Protein AF-A0A963I1G5-F1 (afdb_monomer_lite)

Sequence (159 aa):
MNDTLDLRSLFAPENLRQLAAPLLIIMVLSMMVLPLPVFLLDMFFTFNIAMSVMVMLVAMYTRKPLDFSVFPTVLLVTTLLRLSLNVASTRIVLLEGHTGPDAAGKVIQAFGHFLVGGNTTVGIVVFVILTVINFVVITKGAGRIAEVGARFTLDAMPG

Structure (mmCIF, N/CA/C/O backbone):
data_AF-A0A963I1G5-F1
#
_entry.id   AF-A0A963I1G5-F1
#
loop_
_atom_site.group_PDB
_atom_site.id
_atom_site.type_symbol
_atom_site.label_atom_id
_atom_site.label_alt_id
_atom_site.label_comp_id
_atom_site.label_asym_id
_atom_site.label_entity_id
_atom_site.label_seq_id
_atom_site.pdbx_PDB_ins_code
_atom_site.Cartn_x
_atom_site.Cartn_y
_atom_site.Cartn_z
_atom_site.occupancy
_atom_site.B_iso_or_equiv
_atom_site.auth_seq_id
_atom_site.auth_comp_id
_atom_site.auth_asym_id
_atom_site.auth_atom_id
_atom_site.pdbx_PDB_model_num
ATOM 1 N N . MET A 1 1 ? -34.082 4.856 -37.946 1.00 48.88 1 MET A N 1
ATOM 2 C CA . MET A 1 1 ? -34.195 3.402 -37.681 1.00 48.88 1 MET A CA 1
ATOM 3 C C . MET A 1 1 ? -33.061 2.758 -38.463 1.00 48.88 1 MET A C 1
ATOM 5 O O . MET A 1 1 ? -33.152 2.729 -39.673 1.00 48.88 1 MET A O 1
ATOM 9 N N . ASN A 1 2 ? -31.919 2.378 -37.906 1.00 48.03 2 ASN A N 1
ATOM 10 C CA . ASN A 1 2 ? -31.670 1.814 -36.591 1.00 48.03 2 ASN A CA 1
ATOM 11 C C . ASN A 1 2 ? -30.208 2.127 -36.222 1.00 48.03 2 ASN A C 1
ATOM 13 O O . ASN A 1 2 ? -29.298 1.532 -36.791 1.00 48.03 2 ASN A O 1
ATOM 17 N N . ASP A 1 3 ? -29.986 3.048 -35.284 1.00 52.97 3 ASP A N 1
ATOM 18 C CA . ASP A 1 3 ? -28.697 3.196 -34.603 1.00 52.97 3 ASP A CA 1
ATOM 19 C C . ASP A 1 3 ? -28.556 2.036 -33.613 1.00 52.97 3 ASP A C 1
ATOM 21 O O . ASP A 1 3 ? -28.758 2.174 -32.405 1.00 52.97 3 ASP A O 1
ATOM 25 N N . THR A 1 4 ? -28.286 0.837 -34.128 1.00 54.06 4 THR A N 1
ATOM 26 C CA . THR A 1 4 ? -27.863 -0.277 -33.285 1.00 54.06 4 THR A CA 1
ATOM 27 C C . THR A 1 4 ? -26.432 0.007 -32.871 1.00 54.06 4 THR A C 1
ATOM 29 O O . THR A 1 4 ? -25.496 -0.362 -33.575 1.00 54.06 4 THR A O 1
ATOM 32 N N . LEU A 1 5 ? -26.292 0.719 -31.751 1.00 62.19 5 LEU A N 1
ATOM 33 C CA . LEU A 1 5 ? -25.064 0.832 -30.973 1.00 62.19 5 LEU A CA 1
ATOM 34 C C . LEU A 1 5 ? -24.408 -0.546 -30.912 1.00 62.19 5 LEU A C 1
ATOM 36 O O . LEU A 1 5 ? -24.881 -1.458 -30.230 1.00 62.19 5 LEU A O 1
ATOM 40 N N . ASP A 1 6 ? -23.358 -0.698 -31.709 1.00 59.22 6 ASP A N 1
ATOM 41 C CA . ASP A 1 6 ? -22.706 -1.967 -31.959 1.00 59.22 6 ASP A CA 1
ATOM 42 C C . ASP A 1 6 ? -21.836 -2.305 -30.744 1.00 59.22 6 ASP A C 1
ATOM 44 O O . ASP A 1 6 ? -20.631 -2.049 -30.704 1.00 59.22 6 ASP A O 1
ATOM 48 N N . LEU A 1 7 ? -22.481 -2.843 -29.702 1.00 60.31 7 LEU A N 1
ATOM 49 C CA . LEU A 1 7 ? -21.878 -3.303 -28.446 1.00 60.31 7 LEU A CA 1
ATOM 50 C C . LEU A 1 7 ? -20.692 -4.251 -28.681 1.00 60.31 7 LEU A C 1
ATOM 52 O O . LEU A 1 7 ? -19.838 -4.384 -27.811 1.00 60.31 7 LEU A O 1
ATOM 56 N N . ARG A 1 8 ? -20.597 -4.881 -29.859 1.00 60.97 8 ARG A N 1
ATOM 57 C CA . ARG A 1 8 ? -19.472 -5.742 -30.244 1.00 60.97 8 ARG A CA 1
ATOM 58 C C . ARG A 1 8 ? -18.204 -4.964 -30.602 1.00 60.97 8 ARG A C 1
ATOM 60 O O . ARG A 1 8 ? -17.114 -5.467 -30.346 1.00 60.97 8 ARG A O 1
ATOM 67 N N . SER A 1 9 ? -18.320 -3.739 -31.116 1.00 57.59 9 SER A N 1
ATOM 68 C CA . SER A 1 9 ? -17.171 -2.874 -31.450 1.00 57.59 9 SER A CA 1
ATOM 69 C C . SER A 1 9 ? -16.459 -2.295 -30.213 1.00 57.59 9 SER A C 1
ATOM 71 O O . SER A 1 9 ? -15.267 -1.985 -30.261 1.00 57.59 9 SER A O 1
ATOM 73 N N . LEU A 1 10 ? -17.157 -2.225 -29.072 1.00 58.53 10 LEU A N 1
ATOM 74 C CA . LEU A 1 10 ? -16.584 -1.888 -27.761 1.00 58.53 10 LEU A CA 1
ATOM 75 C C . LEU A 1 10 ? -15.709 -3.019 -27.187 1.00 58.53 10 LEU A C 1
ATOM 77 O O . LEU A 1 10 ? -14.779 -2.743 -26.435 1.00 58.53 10 LEU A O 1
ATOM 81 N N . PHE A 1 11 ? -15.963 -4.275 -27.574 1.00 63.16 11 PHE A N 1
ATOM 82 C CA . PHE A 1 11 ? -15.199 -5.457 -27.147 1.00 63.16 11 PHE A CA 1
ATOM 83 C C . PHE A 1 11 ? -14.099 -5.879 -28.142 1.00 63.16 11 PHE A C 1
ATOM 85 O O . PHE A 1 11 ? -13.585 -6.996 -28.065 1.00 63.16 11 PHE A O 1
ATOM 92 N N . ALA A 1 12 ? -13.699 -5.003 -29.069 1.00 65.69 12 ALA A N 1
ATOM 93 C CA . ALA A 1 12 ? -12.515 -5.230 -29.895 1.00 65.69 12 ALA A CA 1
ATOM 94 C C . ALA A 1 12 ? -11.227 -5.081 -29.045 1.00 65.69 12 ALA A C 1
ATOM 96 O O . ALA A 1 12 ? -11.126 -4.133 -28.262 1.00 65.69 12 ALA A O 1
ATOM 97 N N . PRO A 1 13 ? -10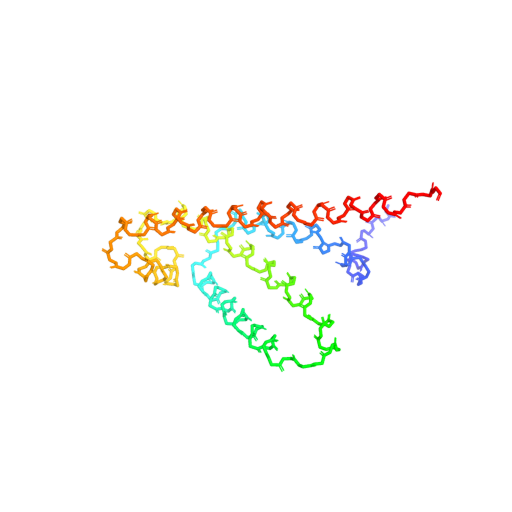.216 -5.959 -29.194 1.00 60.19 13 PRO A N 1
ATOM 98 C CA . PRO A 1 13 ? -9.009 -5.959 -28.354 1.00 60.19 13 PRO A CA 1
ATOM 99 C C . PRO A 1 13 ? -8.187 -4.657 -28.431 1.00 60.19 13 PRO A C 1
ATOM 101 O O . PRO A 1 13 ? -7.552 -4.274 -27.450 1.00 60.19 13 PRO A O 1
ATOM 104 N N . GLU A 1 14 ? -8.251 -3.939 -29.556 1.00 62.94 14 GLU A N 1
ATOM 105 C CA . GLU A 1 14 ? -7.662 -2.600 -29.733 1.00 62.94 14 GLU A CA 1
ATOM 106 C C . GLU A 1 14 ? -8.357 -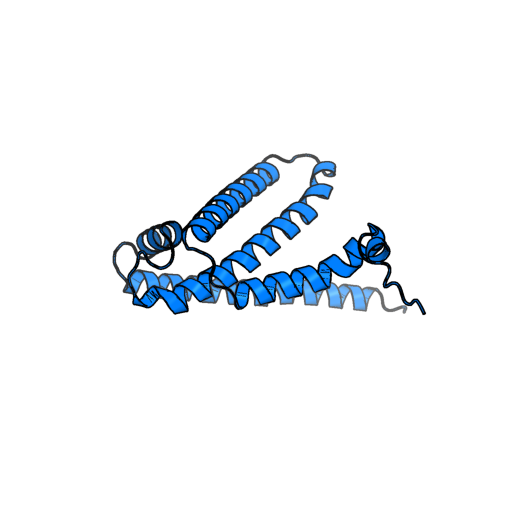1.541 -28.851 1.00 62.94 14 GLU A C 1
ATOM 108 O O . GLU A 1 14 ? -7.693 -0.776 -28.145 1.00 62.94 14 GLU A O 1
ATOM 113 N N . ASN A 1 15 ? -9.696 -1.558 -28.801 1.00 63.25 15 ASN A N 1
ATOM 114 C CA . ASN A 1 15 ? -10.492 -0.652 -27.970 1.00 63.25 15 ASN A CA 1
ATOM 115 C C . ASN A 1 15 ? -10.417 -1.015 -26.485 1.00 63.25 15 ASN A C 1
ATOM 117 O O . ASN A 1 15 ? -10.415 -0.107 -25.661 1.00 63.25 15 ASN A O 1
ATOM 121 N N . LEU A 1 16 ? -10.263 -2.294 -26.114 1.00 62.31 16 LEU A N 1
ATOM 122 C CA . LEU A 1 16 ? -10.040 -2.694 -24.716 1.00 62.31 16 LEU A CA 1
ATOM 123 C C . LEU A 1 16 ? -8.801 -2.026 -24.110 1.00 62.31 16 LEU A C 1
ATOM 125 O O . LEU A 1 16 ? -8.814 -1.682 -22.931 1.00 62.31 16 LEU A O 1
ATOM 129 N N . ARG A 1 17 ? -7.739 -1.815 -24.896 1.00 63.03 17 ARG A N 1
ATOM 130 C CA . ARG A 1 17 ? -6.517 -1.157 -24.414 1.00 63.03 17 ARG A CA 1
ATOM 131 C C . ARG A 1 17 ? -6.713 0.347 -24.198 1.00 63.03 17 ARG A C 1
ATOM 133 O O . ARG A 1 17 ? -6.146 0.892 -23.255 1.00 63.03 17 ARG A O 1
ATOM 140 N N . GLN A 1 18 ? -7.537 0.997 -25.020 1.00 69.25 18 GLN A N 1
ATOM 141 C CA . GLN A 1 18 ? -7.924 2.403 -24.840 1.00 69.25 18 GLN A CA 1
ATOM 142 C C . GLN A 1 18 ? -8.970 2.582 -23.729 1.00 69.25 18 GLN A C 1
ATOM 144 O O . GLN A 1 18 ? -8.923 3.570 -23.001 1.00 69.25 18 GLN A O 1
ATOM 149 N N . LEU A 1 19 ? -9.863 1.604 -23.544 1.00 70.88 19 LEU A N 1
ATOM 150 C CA . LEU A 1 19 ? -10.857 1.578 -22.470 1.00 70.88 19 LEU A CA 1
ATOM 151 C C . LEU A 1 19 ? -10.247 1.176 -21.122 1.00 70.88 19 LEU A C 1
ATOM 153 O O . LEU A 1 19 ? -10.797 1.528 -20.085 1.00 70.88 19 LEU A O 1
ATOM 157 N N . ALA A 1 20 ? -9.103 0.487 -21.114 1.00 75.12 20 ALA A N 1
ATOM 158 C CA . ALA A 1 20 ? -8.439 0.040 -19.893 1.00 75.12 20 ALA A CA 1
ATOM 159 C C . ALA A 1 20 ? -8.116 1.201 -18.945 1.00 75.12 20 ALA A C 1
ATOM 161 O O . ALA A 1 20 ? -8.321 1.067 -17.745 1.00 75.12 20 ALA A O 1
ATOM 162 N N . ALA A 1 21 ? -7.661 2.348 -19.460 1.00 73.31 21 ALA A N 1
ATOM 163 C CA . ALA A 1 21 ? -7.358 3.519 -18.637 1.00 73.31 21 ALA A CA 1
ATOM 164 C C . ALA A 1 21 ? -8.612 4.133 -17.967 1.00 73.31 21 ALA A C 1
ATOM 166 O O . ALA A 1 21 ? -8.634 4.212 -16.737 1.00 73.31 21 ALA A O 1
ATOM 167 N N . PRO A 1 22 ? -9.680 4.523 -18.696 1.00 79.44 22 PRO A N 1
ATOM 168 C CA . PRO A 1 22 ? -10.901 5.039 -18.076 1.00 79.44 22 PRO A CA 1
ATOM 169 C C . PRO A 1 22 ? -11.631 3.988 -17.231 1.00 79.44 22 PRO A C 1
ATOM 171 O O . PRO A 1 22 ? -12.195 4.334 -16.197 1.00 79.44 22 PRO A O 1
ATOM 174 N N . LEU A 1 23 ? -11.583 2.706 -17.601 1.00 78.69 23 LEU A N 1
ATOM 175 C CA . LEU A 1 23 ? -12.197 1.627 -16.824 1.00 78.69 23 LEU A CA 1
ATOM 176 C C . LEU A 1 23 ? -11.430 1.354 -15.524 1.00 78.69 23 LEU A C 1
ATOM 178 O O . LEU A 1 23 ? -12.059 1.132 -14.496 1.00 78.69 23 LEU A O 1
ATOM 182 N N . LEU A 1 24 ? -10.098 1.466 -15.530 1.00 70.12 24 LEU A N 1
ATOM 183 C CA . LEU A 1 24 ? -9.274 1.436 -14.319 1.00 70.12 24 LEU A CA 1
ATOM 184 C C . LEU A 1 24 ? -9.578 2.640 -13.419 1.00 70.12 24 LEU A C 1
ATOM 186 O O . LEU A 1 24 ? -9.726 2.466 -12.214 1.00 70.12 24 LEU A O 1
ATOM 190 N N . ILE A 1 25 ? -9.749 3.839 -13.985 1.00 71.00 25 ILE A N 1
ATOM 191 C CA . ILE A 1 25 ? -10.150 5.035 -13.225 1.00 71.00 25 ILE A CA 1
ATOM 192 C C . ILE A 1 25 ? -11.537 4.842 -12.599 1.00 71.00 25 ILE A C 1
ATOM 194 O O . ILE A 1 25 ? -11.698 5.064 -11.402 1.00 71.00 25 ILE A O 1
ATOM 198 N N . ILE A 1 26 ? -12.527 4.376 -13.365 1.00 77.06 26 ILE A N 1
ATOM 199 C CA . ILE A 1 26 ? -13.878 4.086 -12.859 1.00 77.06 26 ILE A CA 1
ATOM 200 C C . ILE A 1 26 ? -13.837 2.973 -11.807 1.00 77.06 26 ILE A C 1
ATOM 202 O O . ILE A 1 26 ? -14.515 3.077 -10.791 1.00 77.06 26 ILE A O 1
ATOM 206 N N . MET A 1 27 ? -13.014 1.942 -11.994 1.00 67.25 27 MET A N 1
ATOM 207 C CA . MET A 1 27 ? -12.820 0.864 -11.025 1.00 67.25 27 MET A CA 1
ATOM 208 C C . MET A 1 27 ? -12.222 1.390 -9.713 1.00 67.25 27 MET A C 1
ATOM 210 O O . MET A 1 27 ? -12.761 1.093 -8.650 1.00 67.25 27 MET A O 1
ATOM 214 N N . VAL A 1 28 ? -11.190 2.239 -9.769 1.00 63.19 28 VAL A N 1
ATOM 215 C CA . VAL A 1 28 ? -10.595 2.893 -8.588 1.00 63.19 28 VAL A CA 1
ATOM 216 C C . VAL A 1 28 ? -11.605 3.810 -7.891 1.00 63.19 28 VAL A C 1
ATOM 218 O O . VAL A 1 28 ? -11.753 3.737 -6.672 1.00 63.19 28 VAL A O 1
ATOM 221 N N . LEU A 1 29 ? -12.353 4.621 -8.646 1.00 67.50 29 LEU A N 1
ATOM 222 C CA . LEU A 1 29 ? -13.408 5.479 -8.096 1.00 67.50 29 LEU A CA 1
ATOM 223 C C . LEU A 1 29 ? -14.548 4.656 -7.482 1.00 67.50 29 LEU A C 1
ATOM 225 O O . LEU A 1 29 ? -15.046 4.991 -6.413 1.00 67.50 29 LEU A O 1
ATOM 229 N N . SER A 1 30 ? -14.933 3.544 -8.106 1.00 66.06 30 SER A N 1
ATOM 230 C CA . SER A 1 30 ? -15.975 2.658 -7.586 1.00 66.06 30 SER A CA 1
ATOM 231 C C . SER A 1 30 ? -15.537 1.948 -6.300 1.00 66.06 30 SER A C 1
ATOM 233 O O . SER A 1 30 ? -16.296 1.947 -5.337 1.00 66.06 30 SER A O 1
ATOM 235 N N . MET A 1 31 ? -14.292 1.461 -6.215 1.00 63.44 31 MET A N 1
ATOM 236 C CA . MET A 1 31 ? -13.685 0.955 -4.972 1.00 63.44 31 MET A CA 1
ATOM 237 C C . MET A 1 31 ? -13.602 2.024 -3.872 1.00 63.44 31 MET A C 1
ATOM 239 O O . MET A 1 31 ? -13.673 1.693 -2.692 1.00 63.44 31 MET A O 1
ATOM 243 N N . MET A 1 32 ? -13.468 3.304 -4.235 1.00 60.88 32 MET A N 1
ATOM 244 C CA . MET A 1 32 ? -13.495 4.421 -3.283 1.00 60.88 32 MET A CA 1
ATOM 245 C C . MET A 1 32 ? -14.915 4.718 -2.764 1.00 60.88 32 MET A C 1
ATOM 247 O O . MET A 1 32 ? -15.076 5.226 -1.654 1.00 60.88 32 MET A O 1
ATOM 251 N N . VAL A 1 33 ? -15.959 4.390 -3.529 1.00 61.06 33 VAL A N 1
ATOM 252 C CA . VAL A 1 33 ? -17.362 4.637 -3.153 1.00 61.06 33 VAL A CA 1
ATOM 253 C C . VAL A 1 33 ? -17.993 3.432 -2.447 1.00 61.06 33 VAL A C 1
ATOM 255 O O . VAL A 1 33 ? -18.817 3.627 -1.553 1.00 61.06 33 VAL A O 1
ATOM 258 N N . LEU A 1 34 ? -17.599 2.203 -2.792 1.00 64.81 34 LEU A N 1
ATOM 259 C CA . LEU A 1 34 ? -18.232 0.965 -2.326 1.00 64.81 34 LEU A CA 1
ATOM 260 C C . LEU A 1 34 ? -17.421 0.304 -1.189 1.00 64.81 34 LEU A C 1
ATOM 262 O O . LEU A 1 34 ? -16.242 0.007 -1.382 1.00 64.81 34 LEU A O 1
ATOM 266 N N . PRO A 1 35 ? -18.015 0.055 -0.002 1.00 66.88 35 PRO A N 1
ATOM 267 C CA . PRO A 1 35 ? -17.343 -0.683 1.066 1.00 66.88 35 PRO A CA 1
ATOM 268 C C . PRO A 1 35 ? -17.095 -2.123 0.631 1.00 66.88 35 PRO A C 1
ATOM 270 O O . PRO A 1 35 ? -18.031 -2.873 0.355 1.00 66.88 35 PRO A O 1
ATOM 273 N N . LEU A 1 36 ? -15.821 -2.505 0.569 1.00 67.25 36 LEU A N 1
ATOM 274 C CA . LEU A 1 36 ? -15.440 -3.899 0.399 1.00 67.25 36 LEU A CA 1
ATOM 275 C C . LEU A 1 36 ? -15.598 -4.640 1.728 1.00 67.25 36 LEU A C 1
ATOM 277 O O . LEU A 1 36 ? -15.246 -4.098 2.775 1.00 67.25 36 LEU A O 1
ATOM 281 N N . PRO A 1 37 ? -16.079 -5.891 1.710 1.00 78.44 37 PRO A N 1
ATOM 282 C CA . PRO A 1 37 ? -16.125 -6.691 2.920 1.00 78.44 37 PRO A CA 1
ATOM 283 C C . PRO A 1 37 ? -14.698 -6.961 3.418 1.00 78.44 37 PRO A C 1
ATOM 285 O O . PRO A 1 37 ? -13.815 -7.342 2.645 1.00 78.44 37 PRO A O 1
ATOM 288 N N . VAL A 1 38 ? -14.499 -6.826 4.729 1.00 79.19 38 VAL A N 1
ATOM 289 C CA . VAL A 1 38 ? -13.209 -7.004 5.427 1.00 79.19 38 VAL A CA 1
ATOM 290 C C . VAL A 1 38 ? -12.499 -8.325 5.106 1.00 79.19 38 VAL A C 1
ATOM 292 O O . VAL A 1 38 ? -11.276 -8.367 5.022 1.00 79.19 38 VAL A O 1
ATOM 295 N N . PHE A 1 39 ? -13.250 -9.396 4.830 1.00 81.88 39 PHE A N 1
ATOM 296 C CA . PHE A 1 39 ? -12.686 -10.692 4.438 1.00 81.88 39 PHE A CA 1
ATOM 297 C C . PHE A 1 39 ? -11.946 -10.649 3.089 1.00 81.88 39 PHE A C 1
ATOM 299 O O . PHE A 1 39 ? -10.868 -11.225 2.950 1.00 81.88 39 PHE A O 1
ATOM 306 N N . LEU A 1 40 ? -12.505 -9.952 2.091 1.00 82.44 40 LEU A N 1
ATOM 307 C CA . LEU A 1 40 ? -11.854 -9.794 0.786 1.00 82.44 40 LEU A CA 1
ATOM 308 C C . LEU A 1 40 ? -10.606 -8.917 0.909 1.00 82.44 40 LEU A C 1
ATOM 310 O O . LEU A 1 40 ? -9.588 -9.222 0.289 1.00 82.44 40 LEU A O 1
ATOM 314 N N . LEU A 1 41 ? -10.672 -7.865 1.730 1.00 83.94 41 LEU A N 1
ATOM 315 C CA . LEU A 1 41 ? -9.541 -6.976 1.994 1.00 83.94 41 LEU A CA 1
ATOM 316 C C . LEU A 1 41 ? -8.341 -7.751 2.561 1.00 83.94 41 LEU A C 1
ATOM 318 O O . LEU A 1 41 ? -7.238 -7.630 2.027 1.00 83.94 41 LEU A O 1
ATOM 322 N N . ASP A 1 42 ? -8.562 -8.582 3.584 1.00 88.12 42 ASP A N 1
ATOM 323 C CA . ASP A 1 42 ? -7.510 -9.411 4.186 1.00 88.12 42 ASP A CA 1
ATOM 324 C C . ASP A 1 42 ? -6.896 -10.371 3.156 1.00 88.12 42 ASP A C 1
ATOM 326 O O . ASP A 1 42 ? -5.671 -10.441 3.031 1.00 88.12 42 ASP A O 1
ATOM 330 N N . MET A 1 43 ? -7.723 -11.054 2.354 1.00 88.94 43 MET A N 1
ATOM 331 C CA . MET A 1 43 ? -7.228 -11.973 1.323 1.00 88.94 43 MET A CA 1
ATOM 332 C C . MET A 1 43 ? -6.359 -11.256 0.281 1.00 88.94 43 MET A C 1
ATOM 334 O O . MET A 1 43 ? -5.278 -11.745 -0.064 1.00 88.94 43 MET A O 1
ATOM 338 N N . PHE A 1 44 ? -6.784 -10.083 -0.195 1.00 88.31 44 PHE A N 1
ATOM 339 C CA . PHE A 1 44 ? -5.999 -9.311 -1.155 1.00 88.31 44 PHE A CA 1
ATOM 340 C C . PHE A 1 44 ? -4.724 -8.716 -0.547 1.00 88.31 44 PHE A C 1
ATOM 342 O O . PHE A 1 44 ? -3.702 -8.682 -1.234 1.00 88.31 44 PHE A O 1
ATOM 349 N N . PHE A 1 45 ? -4.732 -8.299 0.723 1.00 88.69 45 PHE A N 1
ATOM 350 C CA . PHE A 1 45 ? -3.512 -7.864 1.412 1.00 88.69 45 PHE A CA 1
ATOM 351 C C . PHE A 1 45 ? -2.506 -9.000 1.564 1.00 88.69 45 PHE A C 1
ATOM 353 O O . PHE A 1 45 ? -1.336 -8.830 1.216 1.00 88.69 45 PHE A O 1
ATOM 360 N N . THR A 1 46 ? -2.946 -10.166 2.042 1.00 90.00 46 THR A N 1
ATOM 361 C CA . THR A 1 46 ? -2.074 -11.340 2.178 1.00 90.00 46 THR A CA 1
ATOM 362 C C . THR A 1 46 ? -1.499 -11.746 0.824 1.00 90.00 46 THR A C 1
ATOM 364 O O . THR A 1 46 ? -0.291 -11.969 0.709 1.00 90.00 46 THR A O 1
ATOM 367 N N . PHE A 1 47 ? -2.327 -11.761 -0.222 1.00 92.44 47 PHE A N 1
ATOM 368 C CA . PHE A 1 47 ? -1.875 -12.030 -1.583 1.00 92.44 47 PHE A CA 1
ATOM 369 C C . PHE A 1 47 ? -0.866 -10.986 -2.082 1.00 92.44 47 PHE A C 1
ATOM 371 O O . PHE A 1 47 ? 0.157 -11.347 -2.663 1.00 92.44 47 PHE A O 1
ATOM 378 N N . ASN A 1 48 ? -1.102 -9.696 -1.821 1.00 91.12 48 ASN A N 1
ATOM 379 C CA . ASN A 1 48 ? -0.190 -8.625 -2.217 1.00 91.12 48 ASN A CA 1
ATOM 380 C C . ASN A 1 48 ? 1.187 -8.762 -1.554 1.00 91.12 48 ASN A C 1
ATOM 382 O O . ASN A 1 48 ? 2.212 -8.608 -2.225 1.00 91.12 48 ASN A O 1
ATOM 386 N N . ILE A 1 49 ? 1.221 -9.082 -0.258 1.00 91.06 49 ILE A N 1
ATOM 387 C CA . ILE A 1 49 ? 2.467 -9.303 0.487 1.00 91.06 49 ILE A CA 1
ATOM 388 C C . ILE A 1 49 ? 3.197 -10.532 -0.067 1.00 91.06 49 ILE A C 1
ATOM 390 O O . ILE A 1 49 ? 4.388 -10.443 -0.367 1.00 91.06 49 ILE A O 1
ATOM 394 N N . ALA A 1 50 ? 2.489 -11.644 -0.288 1.00 92.44 50 ALA A N 1
ATOM 395 C CA . ALA A 1 50 ? 3.068 -12.859 -0.864 1.00 92.44 50 ALA A CA 1
ATOM 396 C C . ALA A 1 50 ? 3.663 -12.609 -2.260 1.00 92.44 50 ALA A C 1
ATOM 398 O O . ALA A 1 50 ? 4.818 -12.953 -2.516 1.00 92.44 50 ALA A O 1
ATOM 399 N N . MET A 1 51 ? 2.917 -11.933 -3.139 1.00 91.00 51 MET A N 1
ATOM 400 C CA . MET A 1 51 ? 3.385 -11.551 -4.473 1.00 91.00 51 MET A CA 1
ATOM 401 C C . MET A 1 51 ? 4.593 -10.608 -4.398 1.00 91.00 51 MET A C 1
ATOM 403 O O . MET A 1 51 ? 5.549 -10.772 -5.148 1.00 91.00 51 MET A O 1
ATOM 407 N N . SER A 1 52 ? 4.595 -9.656 -3.464 1.00 89.31 52 SER A N 1
ATOM 408 C CA . SER A 1 52 ? 5.714 -8.729 -3.260 1.00 89.31 52 SER A CA 1
ATOM 409 C C . SER A 1 52 ? 7.001 -9.448 -2.848 1.00 89.31 52 SER A C 1
ATOM 411 O O . SER A 1 52 ? 8.068 -9.145 -3.382 1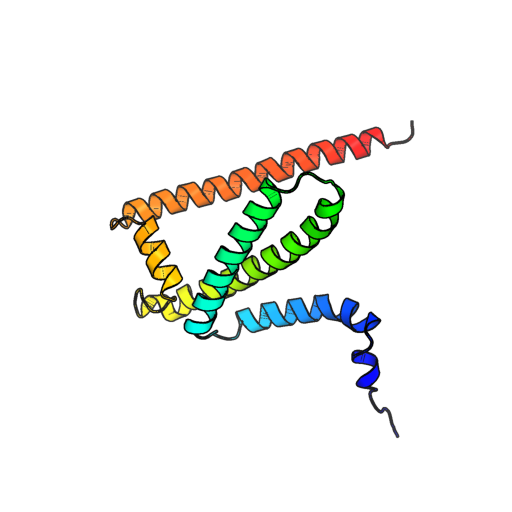.00 89.31 52 SER A O 1
ATOM 413 N N . VAL A 1 53 ? 6.906 -10.421 -1.937 1.00 91.50 53 VAL A N 1
ATOM 414 C CA . VAL A 1 53 ? 8.050 -11.247 -1.519 1.00 91.50 53 VAL A CA 1
ATOM 415 C C . VAL A 1 53 ? 8.509 -12.160 -2.656 1.00 91.50 53 VAL A C 1
ATOM 417 O O . VAL A 1 53 ? 9.709 -12.282 -2.891 1.00 91.50 53 VAL A O 1
ATOM 420 N N . MET A 1 54 ? 7.580 -12.750 -3.411 1.00 89.44 54 MET A N 1
ATOM 421 C CA . MET A 1 54 ? 7.899 -13.572 -4.580 1.00 89.44 54 MET A CA 1
ATOM 422 C C . MET A 1 54 ? 8.654 -12.771 -5.647 1.00 89.44 54 MET A C 1
ATOM 424 O O . MET A 1 54 ? 9.691 -13.223 -6.123 1.00 89.44 54 MET A O 1
ATOM 428 N N . VAL A 1 55 ? 8.193 -11.562 -5.979 1.00 87.44 55 VAL A N 1
ATOM 429 C CA . VAL A 1 55 ? 8.891 -10.665 -6.916 1.00 87.44 55 VAL A CA 1
ATOM 430 C C . VAL A 1 55 ? 10.272 -10.287 -6.390 1.00 87.44 55 VAL A C 1
ATOM 432 O O . VAL A 1 55 ? 11.229 -10.281 -7.160 1.00 87.44 55 VAL A O 1
ATOM 435 N N . MET A 1 56 ? 10.405 -10.024 -5.087 1.00 88.56 56 MET A N 1
ATOM 436 C CA . MET A 1 56 ? 11.704 -9.745 -4.472 1.00 88.56 56 MET A CA 1
ATOM 437 C C . MET A 1 56 ? 12.665 -10.935 -4.585 1.00 88.56 56 MET A C 1
ATOM 439 O O . MET A 1 56 ? 13.818 -10.748 -4.965 1.00 88.56 56 MET A O 1
ATOM 443 N N . LEU A 1 57 ? 12.197 -12.157 -4.323 1.00 88.94 57 LEU A N 1
ATOM 444 C CA . LEU A 1 57 ? 12.994 -13.373 -4.499 1.00 88.94 57 LEU A CA 1
ATOM 445 C C . LEU A 1 57 ? 13.408 -13.555 -5.962 1.00 88.94 57 LEU A C 1
ATOM 447 O O . LEU A 1 57 ? 14.591 -13.742 -6.240 1.00 88.94 57 LEU A O 1
ATOM 451 N N . VAL A 1 58 ? 12.470 -13.430 -6.904 1.00 85.75 58 VAL A N 1
ATOM 452 C CA . VAL A 1 58 ? 12.768 -13.509 -8.342 1.00 85.75 58 VAL A CA 1
ATOM 453 C C . VAL A 1 58 ? 13.824 -12.472 -8.727 1.00 85.75 58 VAL A C 1
ATOM 455 O O . VAL A 1 58 ? 14.800 -12.823 -9.385 1.00 85.75 58 VAL A O 1
ATOM 458 N N . ALA A 1 59 ? 13.699 -11.228 -8.259 1.00 83.19 59 ALA A N 1
ATOM 459 C CA . ALA A 1 59 ? 14.673 -10.173 -8.528 1.00 83.19 59 ALA A CA 1
ATOM 460 C C . ALA A 1 59 ? 16.073 -10.499 -7.979 1.00 83.19 59 ALA A C 1
ATOM 462 O O . ALA A 1 59 ? 17.059 -10.279 -8.677 1.00 83.19 59 ALA A O 1
ATOM 463 N N . MET A 1 60 ? 16.177 -11.064 -6.769 1.00 85.50 60 MET A N 1
ATOM 464 C CA . MET A 1 60 ? 17.469 -11.446 -6.178 1.00 85.50 60 MET A CA 1
ATOM 465 C C . MET A 1 60 ? 18.153 -12.615 -6.903 1.00 85.50 60 MET A C 1
ATOM 467 O O . MET A 1 60 ? 19.382 -12.682 -6.929 1.00 85.50 60 MET A O 1
ATOM 471 N N . TYR A 1 61 ? 17.383 -13.544 -7.475 1.00 81.50 61 TYR A N 1
ATOM 472 C CA . TYR A 1 61 ? 17.920 -14.732 -8.152 1.00 81.50 61 TYR A CA 1
ATOM 473 C C . TYR A 1 61 ? 18.065 -14.575 -9.674 1.00 81.50 61 TYR A C 1
ATOM 475 O O . TYR A 1 61 ? 18.706 -15.411 -10.317 1.00 81.50 61 TYR A O 1
ATOM 483 N N . THR A 1 62 ? 17.521 -13.510 -10.262 1.00 77.81 62 THR A N 1
ATOM 484 C CA . THR A 1 62 ? 17.609 -13.256 -11.705 1.00 77.81 62 THR A CA 1
ATOM 485 C C . THR A 1 62 ? 19.030 -12.850 -12.101 1.00 77.81 62 THR A C 1
ATOM 487 O O . THR A 1 62 ? 19.553 -11.839 -11.640 1.00 77.81 62 THR A O 1
ATOM 490 N N . ARG A 1 63 ? 19.668 -13.627 -12.990 1.00 68.19 63 ARG A N 1
ATOM 491 C CA . ARG A 1 63 ? 21.032 -13.357 -13.493 1.00 68.19 63 ARG A CA 1
ATOM 492 C C . ARG A 1 63 ? 21.097 -12.917 -14.958 1.00 68.19 63 ARG A C 1
ATOM 494 O O . ARG A 1 63 ? 22.169 -12.515 -15.406 1.00 68.19 63 ARG A O 1
ATOM 501 N N . LYS A 1 64 ? 19.998 -13.008 -15.718 1.00 70.88 64 LYS A N 1
ATOM 502 C CA . LYS A 1 64 ? 19.973 -12.703 -17.159 1.00 70.88 64 LYS A CA 1
ATOM 503 C C . LYS A 1 64 ? 19.151 -11.436 -17.460 1.00 70.88 64 LYS A C 1
ATOM 505 O O . LYS A 1 64 ? 18.036 -11.318 -16.963 1.00 70.88 64 LYS A O 1
ATOM 510 N N . PRO A 1 65 ? 19.634 -10.528 -18.334 1.00 58.69 65 PRO A N 1
ATOM 511 C CA . PRO A 1 65 ? 18.904 -9.315 -18.729 1.00 58.69 65 PRO A CA 1
ATOM 512 C C . PRO A 1 65 ? 17.586 -9.572 -19.483 1.00 58.69 65 PRO A C 1
ATOM 514 O O . PRO A 1 65 ? 16.753 -8.679 -19.577 1.00 58.69 65 PRO A O 1
ATOM 517 N N . LEU A 1 66 ? 17.377 -10.773 -20.035 1.00 60.81 66 LEU A N 1
ATOM 518 C CA . LEU A 1 66 ? 16.151 -11.112 -20.769 1.00 60.81 66 LEU A CA 1
ATOM 519 C C . LEU A 1 66 ? 14.932 -11.256 -19.832 1.00 60.81 66 LEU A C 1
ATOM 521 O O . LEU A 1 66 ? 13.825 -10.874 -20.202 1.00 60.81 66 LEU A O 1
ATOM 525 N N . ASP A 1 67 ? 15.150 -11.690 -18.586 1.00 64.56 67 ASP A N 1
ATOM 526 C CA . ASP A 1 67 ? 14.120 -11.754 -17.534 1.00 64.56 67 ASP A CA 1
ATOM 527 C C . ASP A 1 67 ? 13.737 -10.352 -17.013 1.00 64.56 67 ASP A C 1
ATOM 529 O O . ASP A 1 67 ? 12.666 -10.143 -16.439 1.00 64.56 67 ASP A O 1
ATOM 533 N N . PHE A 1 68 ? 14.584 -9.351 -17.279 1.00 63.47 68 PHE A N 1
ATOM 534 C CA . PHE A 1 68 ? 14.352 -7.952 -16.921 1.00 63.47 68 PHE A CA 1
ATOM 535 C C . PHE A 1 68 ? 13.222 -7.312 -17.738 1.00 63.47 68 PHE A C 1
ATOM 537 O O . PHE A 1 68 ? 12.704 -6.279 -17.331 1.00 63.47 68 PHE A O 1
ATOM 544 N N . SER A 1 69 ? 12.809 -7.900 -18.869 1.00 77.06 69 SER A N 1
ATOM 545 C CA . SER A 1 69 ? 11.740 -7.336 -19.708 1.00 77.06 69 SER A CA 1
ATOM 546 C C . SER A 1 69 ? 10.337 -7.565 -19.122 1.00 77.06 69 SER A C 1
ATOM 548 O O . SER A 1 69 ? 9.458 -6.720 -19.273 1.00 77.06 69 SER A O 1
ATOM 550 N N . VAL A 1 70 ? 10.133 -8.656 -18.371 1.00 79.94 70 VAL A N 1
ATOM 551 C CA . VAL A 1 70 ? 8.869 -8.940 -17.655 1.00 79.94 70 VAL A CA 1
ATOM 552 C C . VAL A 1 70 ? 8.777 -8.157 -16.338 1.00 79.94 70 VAL A C 1
ATOM 554 O O . VAL A 1 70 ? 7.685 -7.863 -15.844 1.00 79.94 70 VAL A O 1
ATOM 557 N N . PHE A 1 71 ? 9.925 -7.773 -15.779 1.00 82.12 71 PHE A N 1
ATOM 558 C CA . PHE A 1 71 ? 10.023 -7.128 -14.475 1.00 82.12 71 PHE A CA 1
ATOM 559 C C . PHE A 1 71 ? 9.243 -5.795 -14.368 1.00 82.12 71 PHE A C 1
ATOM 561 O O . PHE A 1 71 ? 8.444 -5.673 -13.435 1.00 82.12 71 PHE A O 1
ATOM 568 N N . PRO A 1 72 ? 9.349 -4.830 -15.310 1.00 83.00 72 PRO A N 1
ATOM 569 C CA . PRO A 1 72 ? 8.561 -3.597 -15.287 1.00 83.00 72 PRO A CA 1
ATOM 570 C C . PRO A 1 72 ? 7.052 -3.832 -15.276 1.00 83.00 72 PRO A C 1
ATOM 572 O O . PRO A 1 72 ? 6.335 -3.164 -14.537 1.00 83.00 72 PRO A O 1
ATOM 575 N N . THR A 1 73 ? 6.555 -4.789 -16.063 1.00 85.06 73 THR A N 1
ATOM 576 C CA . THR A 1 73 ? 5.119 -5.084 -16.139 1.00 85.06 73 THR A CA 1
ATOM 577 C C . THR A 1 73 ? 4.606 -5.679 -14.832 1.00 85.06 73 THR A C 1
ATOM 579 O O . THR A 1 73 ? 3.566 -5.253 -14.331 1.00 85.06 73 THR A O 1
ATOM 582 N N . VAL A 1 74 ? 5.351 -6.612 -14.232 1.00 86.75 74 VAL A N 1
ATOM 583 C CA . VAL A 1 74 ? 5.000 -7.188 -12.925 1.00 86.75 74 VAL A CA 1
ATOM 584 C C . VAL A 1 74 ? 5.038 -6.120 -11.830 1.00 86.75 74 VAL A C 1
ATOM 586 O O . VAL A 1 74 ? 4.117 -6.043 -11.012 1.00 86.75 74 VAL A O 1
ATOM 589 N N . LEU A 1 75 ? 6.046 -5.243 -11.835 1.00 86.88 75 LEU A N 1
ATOM 590 C CA . LEU A 1 75 ? 6.095 -4.101 -10.922 1.00 86.88 75 LEU A CA 1
ATOM 591 C C . LEU A 1 75 ? 4.915 -3.143 -11.119 1.00 86.88 75 LEU A C 1
ATOM 593 O O . LEU A 1 75 ? 4.334 -2.699 -10.133 1.00 86.88 75 LEU A O 1
ATOM 597 N N . LEU A 1 76 ? 4.511 -2.856 -12.357 1.00 87.44 76 LEU A N 1
ATOM 598 C CA . LEU A 1 76 ? 3.370 -1.982 -12.648 1.00 87.44 76 LEU A CA 1
ATOM 599 C C . LEU A 1 76 ? 2.043 -2.579 -12.147 1.00 87.44 76 LEU A C 1
ATOM 601 O O . LEU A 1 76 ? 1.263 -1.900 -11.485 1.00 87.44 76 LEU A O 1
ATOM 605 N N . VAL A 1 77 ? 1.802 -3.870 -12.386 1.00 86.94 77 VAL A N 1
ATOM 606 C CA . VAL A 1 77 ? 0.588 -4.554 -11.904 1.00 86.94 77 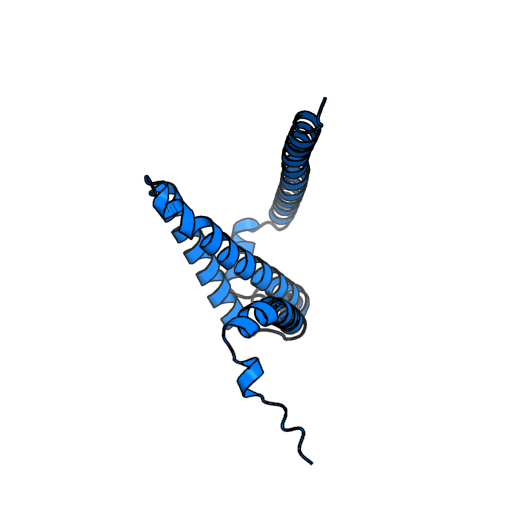VAL A CA 1
ATOM 607 C C . VAL A 1 77 ? 0.565 -4.628 -10.373 1.00 86.94 77 VAL A C 1
ATOM 609 O O . VAL A 1 77 ? -0.446 -4.303 -9.748 1.00 86.94 77 VAL A O 1
ATOM 612 N N . THR A 1 78 ? 1.683 -5.005 -9.746 1.00 88.12 78 THR A N 1
ATOM 613 C CA . THR A 1 78 ? 1.791 -5.084 -8.276 1.00 88.12 78 THR A CA 1
ATOM 614 C C . THR A 1 78 ? 1.636 -3.726 -7.598 1.00 88.12 78 THR A C 1
ATOM 616 O O . THR A 1 78 ? 0.990 -3.639 -6.552 1.00 88.12 78 THR A O 1
ATOM 619 N N . THR A 1 79 ? 2.186 -2.658 -8.179 1.00 89.19 79 THR A N 1
ATOM 620 C CA . THR A 1 79 ? 2.033 -1.293 -7.651 1.00 89.19 79 THR A CA 1
ATOM 621 C C . THR A 1 79 ? 0.605 -0.782 -7.786 1.00 89.19 79 THR A C 1
ATOM 623 O O . THR A 1 79 ? 0.097 -0.201 -6.828 1.00 89.19 79 THR A O 1
ATOM 626 N N . LEU A 1 80 ? -0.082 -1.058 -8.897 1.00 85.00 80 LEU A N 1
ATOM 627 C CA . LEU A 1 80 ? -1.505 -0.733 -9.042 1.00 85.00 80 LEU A CA 1
ATOM 628 C C . LEU A 1 80 ? -2.367 -1.476 -8.011 1.00 85.00 80 LEU A C 1
ATOM 630 O O . LEU A 1 80 ? -3.212 -0.860 -7.358 1.00 85.00 80 LEU A O 1
ATOM 634 N N . LEU A 1 81 ? -2.101 -2.769 -7.791 1.00 86.31 81 LEU A N 1
ATOM 635 C CA . LEU A 1 81 ? -2.766 -3.542 -6.740 1.00 86.31 81 LEU A CA 1
ATOM 636 C C . LEU A 1 81 ? -2.515 -2.925 -5.353 1.00 86.31 81 LEU A C 1
ATOM 638 O O . LEU A 1 81 ? -3.466 -2.717 -4.604 1.00 86.31 81 LEU A O 1
ATOM 642 N N . ARG A 1 82 ? -1.265 -2.559 -5.028 1.00 88.31 82 ARG A N 1
ATOM 643 C CA . ARG A 1 82 ? -0.928 -1.873 -3.763 1.00 88.31 82 ARG A CA 1
ATOM 644 C C . ARG A 1 82 ? -1.688 -0.560 -3.597 1.00 88.31 82 ARG A C 1
ATOM 646 O O . ARG A 1 82 ? -2.223 -0.306 -2.522 1.00 88.31 82 ARG A O 1
ATOM 653 N N . LEU A 1 83 ? -1.740 0.265 -4.643 1.00 88.25 83 LEU A N 1
ATOM 654 C CA . LEU A 1 83 ? -2.432 1.552 -4.601 1.00 88.25 83 LEU A CA 1
ATOM 655 C C . LEU A 1 83 ? -3.927 1.360 -4.322 1.00 88.25 83 LEU A C 1
ATOM 657 O O . LEU A 1 83 ? -4.463 1.994 -3.417 1.00 88.25 83 LEU A O 1
ATOM 661 N N . SER A 1 84 ? -4.576 0.444 -5.048 1.00 82.94 84 SER A N 1
ATOM 662 C CA . SER A 1 84 ? -6.003 0.152 -4.863 1.00 82.94 84 SER A CA 1
ATOM 663 C C . SER A 1 84 ? -6.323 -0.361 -3.454 1.00 82.94 84 SER A C 1
ATOM 665 O O . SER A 1 84 ? -7.273 0.113 -2.830 1.00 82.94 84 SER A O 1
ATOM 667 N N . LEU A 1 85 ? -5.490 -1.258 -2.912 1.00 86.62 85 LEU A N 1
ATOM 668 C CA . LEU A 1 85 ? -5.678 -1.807 -1.570 1.00 86.62 85 LEU A CA 1
ATOM 669 C C . LEU A 1 85 ? -5.480 -0.762 -0.478 1.00 86.62 85 LEU A C 1
ATOM 671 O O . LEU A 1 85 ? -6.273 -0.733 0.453 1.00 86.62 85 LEU A O 1
ATOM 675 N N . ASN A 1 86 ? -4.495 0.130 -0.612 1.00 86.56 86 ASN A N 1
ATOM 676 C CA . ASN A 1 86 ? -4.269 1.201 0.362 1.00 86.56 86 ASN A CA 1
ATOM 677 C C . ASN A 1 86 ? -5.437 2.203 0.420 1.00 86.56 86 ASN A C 1
ATOM 679 O O . ASN A 1 86 ? -5.785 2.693 1.496 1.00 86.56 86 ASN A O 1
ATOM 683 N N . VAL A 1 87 ? -6.066 2.512 -0.719 1.00 84.38 87 VAL A N 1
ATOM 684 C CA . VAL A 1 87 ? -7.249 3.394 -0.761 1.00 84.38 87 VAL A CA 1
ATOM 685 C C . VAL A 1 87 ? -8.471 2.694 -0.159 1.00 84.38 87 VAL A C 1
ATOM 687 O O . VAL A 1 87 ? -9.178 3.276 0.663 1.00 84.38 87 VAL A O 1
ATOM 690 N N . ALA A 1 88 ? -8.700 1.425 -0.509 1.00 83.69 88 ALA A N 1
ATOM 691 C CA . ALA A 1 88 ? -9.800 0.645 0.058 1.00 83.69 88 ALA A CA 1
ATOM 692 C C . ALA A 1 88 ? -9.645 0.452 1.578 1.00 83.69 88 ALA A C 1
ATOM 694 O O . ALA A 1 88 ? -10.609 0.605 2.329 1.00 83.69 88 ALA A O 1
ATOM 695 N N . SER A 1 89 ? -8.426 0.168 2.041 1.00 85.38 89 SER A N 1
ATOM 696 C CA . SER A 1 89 ? -8.136 -0.077 3.453 1.00 85.38 89 SER A CA 1
ATOM 697 C C . SER A 1 89 ? -8.287 1.173 4.302 1.00 85.38 89 SER A C 1
ATOM 699 O O . SER A 1 89 ? -8.868 1.108 5.377 1.00 85.38 89 SER A O 1
ATOM 701 N N . THR A 1 90 ? -7.805 2.324 3.827 1.00 85.44 90 THR A N 1
ATOM 702 C CA . THR A 1 90 ? -7.951 3.594 4.554 1.00 85.44 90 THR A CA 1
ATOM 703 C C . THR A 1 90 ? -9.414 3.988 4.706 1.00 85.44 90 THR A C 1
ATOM 705 O O . THR A 1 90 ? -9.804 4.439 5.778 1.00 85.44 90 THR A O 1
ATOM 708 N N . ARG A 1 91 ? -10.254 3.742 3.694 1.00 83.00 91 ARG A N 1
ATOM 709 C CA . ARG A 1 91 ? -11.702 3.956 3.803 1.00 83.00 91 ARG A CA 1
ATOM 710 C C . ARG A 1 91 ? -12.334 3.080 4.885 1.00 83.00 91 ARG A C 1
ATOM 712 O O . ARG A 1 91 ? -13.039 3.614 5.731 1.00 83.00 91 ARG A O 1
ATOM 719 N N . ILE A 1 92 ? -12.064 1.776 4.876 1.00 80.75 92 ILE A N 1
ATOM 720 C CA . ILE A 1 92 ? -12.598 0.831 5.875 1.00 80.75 92 ILE A CA 1
ATOM 721 C C . ILE A 1 92 ? -12.105 1.193 7.284 1.00 80.75 92 ILE A C 1
ATOM 723 O O . ILE A 1 92 ? -12.878 1.259 8.232 1.00 80.75 92 ILE A O 1
ATOM 727 N N . VAL A 1 93 ? -10.823 1.536 7.428 1.00 82.25 93 VAL A N 1
ATOM 728 C CA . VAL A 1 93 ? -10.254 1.984 8.710 1.00 82.25 93 VAL A CA 1
ATOM 729 C C . VAL A 1 93 ? -10.932 3.264 9.215 1.00 82.25 93 VAL A C 1
ATOM 731 O O . VAL A 1 93 ? -11.191 3.377 10.410 1.00 82.25 93 VAL A O 1
ATOM 734 N N . LEU A 1 94 ? -11.246 4.225 8.342 1.00 80.00 94 LEU A N 1
ATOM 735 C CA . LEU A 1 94 ? -11.912 5.471 8.741 1.00 80.00 94 LEU A CA 1
ATOM 736 C C . LEU A 1 94 ? -13.417 5.291 9.002 1.00 80.00 94 LEU A C 1
ATOM 738 O O . LEU A 1 94 ? -13.958 5.955 9.886 1.00 80.00 94 LEU A O 1
ATOM 742 N N . LEU A 1 95 ? -14.091 4.413 8.254 1.00 79.25 95 LEU A N 1
ATOM 743 C CA . LEU A 1 95 ? -15.534 4.181 8.366 1.00 79.25 95 LEU A CA 1
ATOM 744 C C . LEU A 1 95 ? -15.893 3.182 9.454 1.00 79.25 95 LEU A C 1
ATOM 746 O O . LEU A 1 95 ? -16.820 3.440 10.203 1.00 79.25 95 LEU A O 1
ATOM 750 N N . GLU A 1 96 ? -15.186 2.064 9.566 1.00 77.62 96 GLU A N 1
ATOM 751 C CA . GLU A 1 96 ? -15.508 1.003 10.521 1.00 77.62 96 GLU A CA 1
ATOM 752 C C . GLU A 1 96 ? -14.525 0.938 11.702 1.00 77.62 96 GLU A C 1
ATOM 754 O O . GLU A 1 96 ? -14.846 0.332 12.723 1.00 77.62 96 GLU A O 1
ATOM 759 N N . GLY A 1 97 ? -13.371 1.614 11.651 1.00 71.06 97 GLY A N 1
ATOM 760 C CA . GLY A 1 97 ? -12.339 1.518 12.699 1.00 71.06 97 GLY A CA 1
ATOM 761 C C . GLY A 1 97 ? -12.752 2.019 14.089 1.00 71.06 97 GLY A C 1
ATOM 762 O O . GLY A 1 97 ? -12.118 1.664 15.079 1.00 71.06 97 GLY A O 1
ATOM 763 N N . HIS A 1 98 ? -13.838 2.789 14.199 1.00 72.75 98 HIS A N 1
ATOM 764 C CA . HIS A 1 98 ? -14.398 3.207 15.489 1.00 72.75 98 HIS A CA 1
ATOM 765 C C . HIS A 1 98 ? -15.219 2.105 16.188 1.00 72.75 98 HIS A C 1
ATOM 767 O O . HIS A 1 98 ? -15.525 2.235 17.371 1.00 72.75 98 HIS A O 1
ATOM 773 N N . THR A 1 99 ? -15.566 1.021 15.483 1.00 72.38 99 THR A N 1
ATOM 774 C CA . THR A 1 99 ? -16.356 -0.104 16.024 1.00 72.38 99 THR A CA 1
ATOM 775 C C . THR A 1 99 ? -15.502 -1.183 16.703 1.00 72.38 99 THR A C 1
ATOM 777 O O . THR A 1 99 ? -16.039 -2.070 17.364 1.00 72.38 99 THR A O 1
ATOM 780 N N . GLY A 1 100 ? -14.171 -1.084 16.609 1.00 67.38 100 GLY A N 1
ATOM 781 C CA . GLY A 1 100 ? -13.218 -1.954 17.297 1.00 67.38 100 GLY A CA 1
ATOM 782 C C . GLY A 1 100 ? -11.966 -2.252 16.459 1.00 67.38 100 GLY A C 1
ATOM 783 O O . GLY A 1 100 ? -11.972 -2.050 15.245 1.00 67.38 100 GLY A O 1
ATOM 784 N N . PRO A 1 101 ? -10.884 -2.759 17.077 1.00 64.88 101 PRO A N 1
ATOM 785 C CA . PRO A 1 101 ? -9.629 -3.060 16.379 1.00 64.88 101 PRO A CA 1
ATOM 786 C C . PRO A 1 101 ? -9.748 -4.186 15.333 1.00 64.88 101 PRO A C 1
ATOM 788 O O . PRO A 1 101 ? -8.946 -4.223 14.407 1.00 64.88 101 PRO A O 1
ATOM 791 N N . ASP A 1 102 ? -10.750 -5.067 15.444 1.00 66.69 102 ASP A N 1
ATOM 792 C CA . ASP A 1 102 ? -11.054 -6.126 14.462 1.00 66.69 102 ASP A CA 1
ATOM 793 C C . ASP A 1 102 ? -11.806 -5.613 13.217 1.00 66.69 102 ASP A C 1
ATOM 795 O O . ASP A 1 102 ? -11.879 -6.301 12.198 1.00 66.69 102 ASP A O 1
ATOM 799 N N . ALA A 1 103 ? -12.371 -4.402 13.269 1.00 63.88 103 ALA A N 1
ATOM 800 C CA . ALA A 1 103 ? -13.268 -3.896 12.231 1.00 63.88 103 ALA A CA 1
ATOM 801 C C . ALA A 1 103 ? -12.553 -3.499 10.930 1.00 63.88 103 ALA A C 1
ATOM 803 O O . ALA A 1 103 ? -13.180 -3.423 9.880 1.00 63.88 103 ALA A O 1
ATOM 804 N N . ALA A 1 104 ? -11.237 -3.277 10.980 1.00 69.44 104 ALA A N 1
ATOM 805 C CA . ALA A 1 104 ? -10.434 -2.946 9.807 1.00 69.44 104 ALA A CA 1
ATOM 806 C C . ALA A 1 104 ? -9.945 -4.178 9.018 1.00 69.44 104 ALA A C 1
ATOM 808 O O . ALA A 1 104 ? -9.461 -4.026 7.899 1.00 69.44 104 ALA A O 1
ATOM 809 N N . GLY A 1 105 ? -10.061 -5.385 9.582 1.00 79.12 105 GLY A N 1
ATOM 810 C CA . GLY A 1 105 ? -9.455 -6.612 9.055 1.00 79.12 105 GLY A CA 1
ATOM 811 C C . GLY A 1 105 ? -8.357 -7.156 9.972 1.00 79.12 105 GLY A C 1
ATOM 812 O O . GLY A 1 105 ? -7.627 -6.405 10.631 1.00 79.12 105 GLY A O 1
ATOM 813 N N . LYS A 1 106 ? -8.222 -8.484 10.010 1.00 83.56 106 LYS A N 1
ATOM 814 C CA . LYS A 1 106 ? -7.320 -9.193 10.931 1.00 83.56 106 LYS A CA 1
ATOM 815 C C . LYS A 1 106 ? -5.858 -8.985 10.567 1.00 83.56 106 LYS A C 1
ATOM 817 O O . LYS A 1 106 ? -5.005 -8.937 11.454 1.00 83.56 106 LYS A O 1
ATOM 822 N N . VAL A 1 107 ? -5.553 -8.844 9.274 1.00 86.50 107 VAL A N 1
ATOM 823 C CA . VAL A 1 107 ? -4.181 -8.588 8.816 1.00 86.50 107 VAL A CA 1
ATOM 824 C C . VAL A 1 107 ? -3.734 -7.212 9.307 1.00 86.50 107 VAL A C 1
ATOM 826 O O . VAL A 1 107 ? -2.666 -7.090 9.904 1.00 86.50 107 VAL A O 1
ATOM 829 N N . ILE A 1 108 ? -4.575 -6.188 9.137 1.00 84.75 108 ILE A N 1
ATOM 830 C CA . ILE A 1 108 ? -4.277 -4.815 9.571 1.00 84.75 108 ILE A CA 1
ATOM 831 C C . ILE A 1 108 ? -4.126 -4.744 11.095 1.00 84.75 108 ILE A C 1
ATOM 833 O O . ILE A 1 108 ? -3.171 -4.137 11.582 1.00 84.75 108 ILE A O 1
ATOM 837 N N . GLN A 1 109 ? -5.000 -5.412 11.851 1.00 85.06 109 GLN A N 1
ATOM 838 C CA . GLN A 1 109 ? -4.897 -5.495 13.309 1.00 85.06 109 GLN A CA 1
ATOM 839 C C . GLN A 1 109 ? -3.595 -6.167 13.765 1.00 85.06 109 GLN A C 1
ATOM 841 O O . GLN A 1 109 ? -2.919 -5.650 14.656 1.00 85.06 109 GLN A O 1
ATOM 846 N N . ALA A 1 110 ? -3.217 -7.292 13.149 1.00 86.62 110 ALA A N 1
ATOM 847 C CA . ALA A 1 110 ? -1.989 -8.010 13.483 1.00 86.62 110 ALA A CA 1
ATOM 848 C C . ALA A 1 110 ? -0.737 -7.168 13.189 1.00 86.62 110 ALA A C 1
ATOM 850 O O . ALA A 1 110 ? 0.152 -7.066 14.036 1.00 86.62 110 ALA A O 1
ATOM 851 N N . PHE A 1 111 ? -0.690 -6.505 12.028 1.00 85.19 111 PHE A N 1
ATOM 852 C CA . PHE A 1 111 ? 0.398 -5.584 11.686 1.00 85.19 111 PHE A CA 1
ATOM 853 C C . PHE A 1 111 ? 0.444 -4.373 12.619 1.00 85.19 111 PHE A C 1
ATOM 855 O O . PHE A 1 111 ? 1.530 -3.976 13.035 1.00 85.19 111 PHE A O 1
ATOM 862 N N . GLY A 1 112 ? -0.712 -3.813 12.983 1.00 83.69 112 GLY A N 1
ATOM 863 C CA . GLY A 1 112 ? -0.812 -2.717 13.943 1.00 83.69 112 GLY A CA 1
ATOM 864 C C . GLY A 1 112 ? -0.286 -3.121 15.319 1.00 83.69 112 GLY A C 1
ATOM 865 O O . GLY A 1 112 ? 0.582 -2.450 15.867 1.00 83.69 112 GLY A O 1
ATOM 866 N N . HIS A 1 113 ? -0.729 -4.259 15.854 1.00 85.19 113 HIS A N 1
ATOM 867 C CA . HIS A 1 113 ? -0.241 -4.760 17.139 1.00 85.19 113 HIS A CA 1
ATOM 868 C C . HIS A 1 113 ? 1.275 -5.019 17.120 1.00 85.19 113 HIS A C 1
ATOM 870 O O . HIS A 1 113 ? 1.974 -4.645 18.062 1.00 85.19 113 HIS A O 1
ATOM 876 N N . PHE A 1 114 ? 1.791 -5.582 16.023 1.00 85.38 114 PHE A N 1
ATOM 877 C CA . PHE A 1 114 ? 3.222 -5.819 15.830 1.00 85.38 114 PHE A CA 1
ATOM 878 C C . PHE A 1 114 ? 4.042 -4.518 15.775 1.00 85.38 114 PHE A C 1
ATOM 880 O O . PHE A 1 114 ? 5.087 -4.426 16.412 1.00 85.38 114 PHE A O 1
ATOM 887 N N . LEU A 1 115 ? 3.563 -3.498 15.055 1.00 85.00 115 LEU A N 1
ATOM 888 C CA . LEU A 1 115 ? 4.230 -2.194 14.934 1.00 85.00 115 LEU A CA 1
ATOM 889 C C . LEU A 1 115 ? 4.255 -1.413 16.249 1.00 85.00 115 LEU A C 1
ATOM 891 O O . LEU A 1 115 ? 5.224 -0.719 16.549 1.00 85.00 115 LEU A O 1
ATOM 895 N N . VAL A 1 116 ? 3.164 -1.492 17.005 1.00 85.62 116 VAL A N 1
ATOM 896 C CA . VAL A 1 116 ? 2.953 -0.693 18.214 1.00 85.62 116 VAL A CA 1
ATOM 897 C C . VAL A 1 116 ? 3.580 -1.379 19.439 1.00 85.62 116 VAL A C 1
ATOM 899 O O . VAL A 1 116 ? 3.863 -0.720 20.437 1.00 85.62 116 VAL A O 1
ATOM 902 N N . GLY A 1 117 ? 3.823 -2.695 19.383 1.00 79.00 117 GLY A N 1
A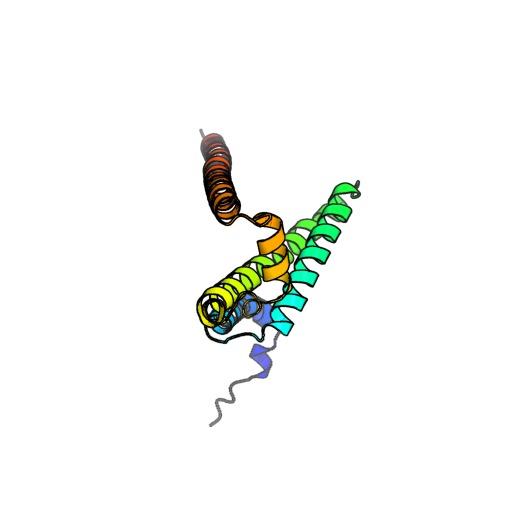TOM 903 C CA . GLY A 1 117 ? 4.518 -3.447 20.435 1.00 79.00 117 GLY A CA 1
ATOM 904 C C . GLY A 1 117 ? 3.841 -3.365 21.810 1.00 79.00 117 GLY A C 1
ATOM 905 O O . GLY A 1 117 ? 4.509 -3.467 22.834 1.00 79.00 117 GLY A O 1
ATOM 906 N N . GLY A 1 118 ? 2.529 -3.106 21.841 1.00 80.44 118 GLY A N 1
ATOM 907 C CA . GLY A 1 118 ? 1.755 -2.882 23.067 1.00 80.44 118 GLY A CA 1
ATOM 908 C C . GLY A 1 118 ? 1.789 -1.451 23.626 1.00 80.44 118 GLY A C 1
ATOM 909 O O . GLY A 1 118 ? 1.119 -1.191 24.622 1.00 80.44 118 GLY A O 1
ATOM 910 N N . ASN A 1 119 ? 2.505 -0.507 23.000 1.00 89.00 119 ASN A N 1
ATOM 911 C CA . ASN A 1 119 ? 2.553 0.894 23.427 1.00 89.00 119 ASN A CA 1
ATOM 912 C C . ASN A 1 119 ? 2.207 1.855 22.279 1.00 89.00 119 ASN A C 1
ATOM 914 O O . ASN A 1 119 ? 3.029 2.120 21.402 1.00 89.00 119 ASN A O 1
ATOM 918 N N . THR A 1 120 ? 1.009 2.445 22.325 1.00 86.38 120 THR A N 1
ATOM 919 C CA . THR A 1 120 ? 0.515 3.399 21.313 1.00 86.38 120 THR A CA 1
ATOM 920 C C . THR A 1 120 ? 1.486 4.551 21.043 1.00 86.38 120 THR A C 1
ATOM 922 O O . THR A 1 120 ? 1.614 4.984 19.898 1.00 86.38 120 THR A O 1
ATOM 925 N N . THR A 1 121 ? 2.238 5.002 22.051 1.00 91.69 121 THR A N 1
ATOM 926 C CA . THR A 1 121 ? 3.271 6.036 21.895 1.00 91.69 121 THR A CA 1
ATOM 927 C C . THR A 1 121 ? 4.389 5.585 20.957 1.00 91.69 121 THR A C 1
ATOM 929 O O . THR A 1 121 ? 4.797 6.351 20.087 1.00 91.69 121 THR A O 1
ATOM 932 N N . VAL A 1 122 ? 4.852 4.335 21.078 1.00 91.38 122 VAL A N 1
ATOM 933 C CA . VAL A 1 122 ? 5.854 3.758 20.163 1.00 91.38 122 VAL A CA 1
ATOM 934 C C . VAL A 1 122 ? 5.298 3.726 18.742 1.00 91.38 122 VAL A C 1
ATOM 936 O O . VAL A 1 122 ? 5.979 4.150 17.811 1.00 91.38 122 VAL A O 1
ATOM 939 N N . GLY A 1 123 ? 4.032 3.329 18.586 1.00 89.62 123 GLY A N 1
ATOM 940 C CA . GLY A 1 123 ? 3.338 3.342 17.297 1.00 89.62 123 GLY A CA 1
ATOM 941 C C . GLY A 1 123 ? 3.332 4.716 16.620 1.00 89.62 123 GLY A C 1
ATOM 942 O O . GLY A 1 123 ? 3.692 4.824 15.449 1.00 89.62 123 GLY A O 1
ATOM 943 N N . ILE A 1 124 ? 2.985 5.775 17.360 1.00 91.12 124 ILE A N 1
ATOM 944 C CA . ILE A 1 124 ? 2.979 7.153 16.836 1.00 91.12 124 ILE A CA 1
ATOM 945 C C . ILE A 1 124 ? 4.392 7.599 16.440 1.00 91.12 124 ILE A C 1
ATOM 947 O O . ILE A 1 124 ? 4.573 8.174 15.366 1.00 91.12 124 ILE A O 1
ATOM 951 N N . VAL A 1 125 ? 5.404 7.313 17.264 1.00 94.19 125 VAL A N 1
ATOM 952 C CA . VAL A 1 125 ? 6.800 7.670 16.957 1.00 94.19 125 VAL A CA 1
ATOM 953 C C . VAL A 1 125 ? 7.270 6.977 15.676 1.00 94.19 125 VAL A C 1
ATOM 955 O O . VAL A 1 125 ? 7.808 7.635 14.783 1.00 94.19 125 VAL A O 1
ATOM 958 N N . VAL A 1 126 ? 7.020 5.672 15.538 1.00 92.62 126 VAL A N 1
ATOM 959 C CA . VAL A 1 126 ? 7.378 4.915 14.329 1.00 92.62 126 VAL A CA 1
ATOM 960 C C . VAL A 1 126 ? 6.620 5.438 13.106 1.00 92.62 126 VAL A C 1
ATOM 962 O O . VAL A 1 126 ? 7.223 5.612 12.046 1.00 92.62 126 VAL A O 1
ATOM 965 N N . PHE A 1 127 ? 5.331 5.761 13.243 1.00 91.19 127 PHE A N 1
ATOM 966 C CA . PHE A 1 127 ? 4.531 6.339 12.160 1.00 91.19 127 PHE A CA 1
ATOM 967 C C . PHE A 1 127 ? 5.110 7.666 11.646 1.00 91.19 127 PHE A C 1
ATOM 969 O O . PHE A 1 127 ? 5.228 7.861 10.432 1.00 91.19 127 PHE A O 1
ATOM 976 N N . VAL A 1 128 ? 5.527 8.560 12.548 1.00 94.88 128 VAL A N 1
ATOM 977 C CA . VAL A 1 128 ? 6.169 9.831 12.176 1.00 94.88 128 VAL A CA 1
ATOM 978 C C . VAL A 1 128 ? 7.492 9.579 11.454 1.00 94.88 128 VAL A C 1
ATOM 980 O O . VAL A 1 128 ? 7.719 10.160 10.393 1.00 94.88 128 VAL A O 1
ATOM 983 N N . ILE A 1 129 ? 8.336 8.675 11.965 1.00 94.56 129 ILE A N 1
ATOM 984 C CA . ILE A 1 129 ? 9.608 8.315 11.317 1.00 94.56 129 ILE A CA 1
ATOM 985 C C . ILE A 1 129 ? 9.363 7.813 9.889 1.00 94.56 129 ILE A C 1
ATOM 987 O O . ILE A 1 129 ? 9.985 8.306 8.945 1.00 94.56 129 ILE A O 1
ATOM 991 N N . LEU A 1 130 ? 8.431 6.874 9.706 1.00 92.81 130 LEU A N 1
ATOM 992 C CA . LEU A 1 130 ? 8.100 6.326 8.389 1.00 92.81 130 LEU A CA 1
ATOM 993 C C . LEU A 1 130 ? 7.529 7.389 7.446 1.00 92.81 130 LEU A C 1
ATOM 995 O O . LEU A 1 130 ? 7.887 7.405 6.267 1.00 92.81 130 LEU A O 1
ATOM 999 N N . THR A 1 131 ? 6.679 8.287 7.943 1.00 91.00 131 THR A N 1
ATOM 1000 C CA . THR A 1 131 ? 6.108 9.387 7.148 1.00 91.00 131 THR A CA 1
ATOM 1001 C C . THR A 1 131 ? 7.202 10.332 6.655 1.00 91.00 131 THR A C 1
ATOM 1003 O O . THR A 1 131 ? 7.249 10.664 5.468 1.00 91.00 131 THR A O 1
ATOM 1006 N N . VAL A 1 132 ? 8.132 10.710 7.537 1.00 95.19 132 VAL A N 1
ATOM 1007 C CA . VAL A 1 132 ? 9.268 11.571 7.187 1.00 95.19 132 VAL A CA 1
ATOM 1008 C C . VAL A 1 132 ? 10.180 10.882 6.175 1.00 95.19 132 VAL A C 1
ATOM 1010 O O . VAL A 1 132 ? 10.539 11.498 5.174 1.00 95.19 132 VAL A O 1
ATOM 1013 N N . ILE A 1 133 ? 10.526 9.607 6.382 1.00 95.19 133 ILE A N 1
ATOM 1014 C CA . ILE A 1 133 ? 11.370 8.859 5.439 1.00 95.19 133 ILE A CA 1
ATOM 1015 C C . ILE A 1 133 ? 10.704 8.778 4.063 1.00 95.19 133 ILE A C 1
ATOM 1017 O O . ILE A 1 133 ? 11.354 9.096 3.068 1.00 95.19 133 ILE A O 1
ATOM 1021 N N . ASN A 1 134 ? 9.420 8.411 3.991 1.00 88.69 134 ASN A N 1
ATOM 1022 C CA . ASN A 1 134 ? 8.698 8.344 2.718 1.00 88.69 134 ASN A CA 1
ATOM 1023 C C . ASN A 1 134 ? 8.718 9.695 1.994 1.00 88.69 134 ASN A C 1
ATOM 1025 O O . ASN A 1 134 ? 9.055 9.757 0.813 1.00 88.69 134 ASN A O 1
ATOM 1029 N N . PHE A 1 135 ? 8.441 10.789 2.704 1.00 91.12 135 PHE A N 1
ATOM 1030 C CA . PHE A 1 135 ? 8.442 12.119 2.104 1.00 91.12 135 PHE A CA 1
ATOM 1031 C C . PHE A 1 135 ? 9.840 12.564 1.641 1.00 91.12 135 PHE A C 1
ATOM 1033 O O . PHE A 1 135 ? 10.011 13.026 0.509 1.00 91.12 135 PHE A O 1
ATOM 1040 N N . VAL A 1 136 ? 10.863 12.395 2.486 1.00 92.69 136 VAL A N 1
ATOM 1041 C CA . VAL A 1 136 ? 12.243 12.809 2.186 1.00 92.69 136 VAL A CA 1
ATOM 1042 C C . VAL A 1 136 ? 12.825 12.000 1.029 1.00 92.69 136 VAL A C 1
ATOM 1044 O O . VAL A 1 136 ? 13.467 12.582 0.154 1.00 92.69 136 VAL A O 1
ATOM 1047 N N . VAL A 1 137 ? 12.603 10.683 0.995 1.00 92.38 137 VAL A N 1
ATOM 1048 C CA . VAL A 1 137 ? 13.114 9.812 -0.075 1.00 92.38 137 VAL A CA 1
ATOM 1049 C C . VAL A 1 137 ? 12.459 10.145 -1.412 1.00 92.38 137 VAL A C 1
ATOM 1051 O O . VAL A 1 137 ? 13.178 10.269 -2.401 1.00 92.38 137 VAL A O 1
ATOM 1054 N N . ILE A 1 138 ? 11.138 10.359 -1.453 1.00 87.69 138 ILE A N 1
ATOM 1055 C CA . ILE A 1 138 ? 10.441 10.755 -2.688 1.00 87.69 138 ILE A CA 1
ATOM 1056 C C . ILE A 1 138 ? 10.973 12.102 -3.186 1.00 87.69 138 ILE A C 1
ATOM 1058 O O . ILE A 1 138 ? 11.352 12.228 -4.349 1.00 87.69 138 ILE A O 1
ATOM 1062 N N . THR A 1 139 ? 11.078 13.088 -2.293 1.00 87.25 139 THR A N 1
ATOM 1063 C CA . THR A 1 139 ? 11.517 14.445 -2.649 1.00 87.25 139 THR A CA 1
ATOM 1064 C C . THR A 1 139 ? 12.965 14.459 -3.147 1.00 87.25 139 THR A C 1
ATOM 1066 O O . THR A 1 139 ? 13.264 15.018 -4.203 1.00 87.25 139 THR A O 1
ATOM 1069 N N . LYS A 1 140 ? 13.882 13.802 -2.426 1.00 86.38 140 LYS A N 1
ATOM 1070 C CA . LYS A 1 140 ? 15.295 13.726 -2.827 1.00 86.38 140 LYS A CA 1
ATOM 1071 C C . LYS A 1 140 ? 15.510 12.839 -4.054 1.00 86.38 140 LYS A C 1
ATOM 1073 O O . LYS A 1 140 ? 16.373 13.147 -4.873 1.00 86.38 140 LYS A O 1
ATOM 1078 N N . GLY A 1 141 ? 14.742 11.761 -4.195 1.00 84.62 141 GLY A N 1
ATOM 1079 C CA . GLY A 1 141 ? 14.786 10.877 -5.358 1.00 84.62 141 GLY A CA 1
ATOM 1080 C C . GLY A 1 141 ? 14.354 11.595 -6.635 1.00 84.62 141 GLY A C 1
ATOM 1081 O O . GLY A 1 141 ? 15.081 11.563 -7.627 1.00 84.62 141 GLY A O 1
ATOM 1082 N N . ALA A 1 142 ? 13.232 12.318 -6.585 1.00 83.94 142 ALA A N 1
ATOM 1083 C CA . ALA A 1 142 ? 12.747 13.128 -7.700 1.00 83.94 142 ALA A CA 1
ATOM 1084 C C . ALA A 1 142 ? 13.755 14.218 -8.107 1.00 83.94 142 ALA A C 1
ATOM 1086 O O . ALA A 1 142 ? 13.998 14.411 -9.297 1.00 83.94 142 ALA A O 1
ATOM 1087 N N . GLY A 1 143 ? 14.402 14.870 -7.1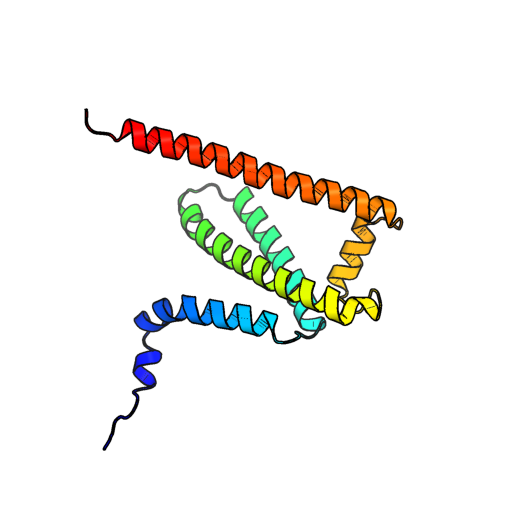33 1.00 86.75 143 GLY A N 1
ATOM 1088 C CA . GLY A 1 143 ? 15.418 15.895 -7.394 1.00 86.75 143 GLY A CA 1
ATOM 1089 C C . GLY A 1 143 ? 16.615 15.384 -8.206 1.00 86.75 143 GLY A C 1
ATOM 1090 O O . GLY A 1 143 ? 17.020 16.031 -9.168 1.00 86.75 143 GLY A O 1
ATOM 1091 N N . ARG A 1 144 ? 17.143 14.194 -7.886 1.00 89.44 144 ARG A N 1
ATOM 1092 C CA . ARG A 1 144 ? 18.282 13.611 -8.627 1.00 89.44 144 ARG A CA 1
ATOM 1093 C C . ARG A 1 144 ? 17.914 13.213 -10.058 1.00 89.44 144 ARG A C 1
ATOM 1095 O O . ARG A 1 144 ? 18.732 13.363 -10.959 1.00 89.44 144 ARG A O 1
ATOM 1102 N N . ILE A 1 145 ? 16.691 12.726 -10.281 1.00 87.06 145 ILE A N 1
ATOM 1103 C CA . ILE A 1 145 ? 16.189 12.418 -11.632 1.00 87.06 145 ILE A CA 1
ATOM 1104 C C . ILE A 1 145 ? 16.028 13.714 -12.446 1.00 87.06 145 ILE A C 1
ATOM 1106 O O . ILE A 1 145 ? 16.411 13.755 -13.614 1.00 87.06 145 ILE A O 1
ATOM 1110 N N . ALA A 1 146 ? 15.508 14.780 -11.827 1.00 81.38 146 ALA A N 1
ATOM 1111 C CA . ALA A 1 146 ? 15.323 16.079 -12.474 1.00 81.38 146 ALA A CA 1
ATOM 1112 C C . ALA A 1 146 ? 16.655 16.740 -12.873 1.00 81.38 146 ALA A C 1
ATOM 1114 O O . ALA A 1 146 ? 16.753 17.290 -13.967 1.00 81.38 146 ALA A O 1
ATOM 1115 N N . GLU A 1 147 ? 17.690 16.638 -12.034 1.00 89.62 147 GLU A N 1
ATOM 1116 C CA . GLU A 1 147 ? 19.039 17.137 -12.338 1.00 89.62 147 GLU A CA 1
ATOM 1117 C C . GLU A 1 147 ? 19.629 16.455 -13.577 1.00 89.62 147 GLU A C 1
ATOM 1119 O O . GLU A 1 147 ? 20.106 17.121 -14.495 1.00 89.62 147 GLU A O 1
ATOM 1124 N N . VAL A 1 148 ? 19.548 15.123 -13.636 1.00 86.75 148 VAL A N 1
ATOM 1125 C CA . VAL A 1 148 ? 20.072 14.343 -14.763 1.00 86.75 148 VAL A CA 1
ATOM 1126 C C . VAL A 1 148 ? 19.274 14.619 -16.041 1.00 86.75 148 VAL A C 1
ATOM 1128 O O . VAL A 1 148 ? 19.867 14.781 -17.104 1.00 86.75 148 VAL A O 1
ATOM 1131 N N . GLY A 1 149 ? 17.948 14.750 -15.948 1.00 83.88 149 GLY A N 1
ATOM 1132 C CA . GLY A 1 149 ? 17.105 15.132 -17.084 1.00 83.88 149 GLY A CA 1
ATOM 1133 C C . GLY A 1 149 ? 17.412 16.536 -17.615 1.00 83.88 149 GLY A C 1
ATOM 1134 O O . GLY A 1 149 ? 17.488 16.730 -18.829 1.00 83.88 149 GLY A O 1
ATOM 1135 N N . ALA A 1 150 ? 17.650 17.503 -16.724 1.00 86.00 150 ALA A N 1
ATOM 1136 C CA . ALA A 1 150 ? 18.065 18.850 -17.105 1.00 86.00 150 ALA A CA 1
ATOM 1137 C C . ALA A 1 150 ? 19.435 18.830 -17.788 1.00 86.00 150 ALA A C 1
ATOM 1139 O O . ALA A 1 150 ? 19.592 19.454 -18.833 1.00 86.00 150 ALA A O 1
ATOM 1140 N N . ARG A 1 151 ? 20.388 18.052 -17.260 1.00 87.25 151 ARG A N 1
ATOM 1141 C CA . ARG A 1 151 ? 21.711 17.883 -17.872 1.00 87.25 151 ARG A CA 1
ATOM 1142 C C . ARG A 1 151 ? 21.623 17.251 -19.259 1.00 87.25 151 ARG A C 1
ATOM 1144 O O . ARG A 1 151 ? 22.208 17.794 -20.179 1.00 87.25 151 ARG A O 1
ATOM 1151 N N . PHE A 1 152 ? 20.809 16.211 -19.449 1.00 84.06 152 PHE A N 1
ATOM 1152 C CA . PHE A 1 152 ? 20.593 15.610 -20.773 1.00 84.06 152 PHE A CA 1
ATOM 1153 C C . PHE A 1 152 ? 19.862 16.524 -21.753 1.00 84.06 152 PHE A C 1
ATOM 1155 O O . PHE A 1 152 ? 20.113 16.459 -22.950 1.00 84.06 152 PHE A O 1
ATOM 1162 N N . THR A 1 153 ? 18.976 17.386 -21.261 1.00 82.06 153 THR A N 1
ATOM 1163 C CA . THR A 1 153 ? 18.321 18.394 -22.104 1.00 82.06 153 THR A CA 1
ATOM 1164 C C . THR A 1 153 ? 19.312 19.483 -22.521 1.00 82.06 153 THR A C 1
ATOM 1166 O O . THR A 1 153 ? 19.260 19.952 -23.654 1.00 82.06 153 THR A O 1
ATOM 1169 N N . LEU A 1 154 ? 20.234 19.860 -21.629 1.00 81.06 154 LEU A N 1
ATOM 1170 C CA . LEU A 1 154 ? 21.277 20.857 -21.880 1.00 81.06 154 LEU A CA 1
ATOM 1171 C C . LEU A 1 154 ? 22.387 20.307 -22.793 1.00 81.06 154 LEU A C 1
ATOM 1173 O O . LEU A 1 154 ? 22.810 21.000 -23.709 1.00 81.06 154 LEU A O 1
ATOM 1177 N N . ASP A 1 155 ? 22.777 19.043 -22.607 1.00 83.12 155 ASP A N 1
ATOM 1178 C CA . ASP A 1 155 ? 23.737 18.315 -23.452 1.00 83.12 155 ASP A CA 1
ATOM 1179 C C . ASP A 1 155 ? 23.168 17.999 -24.855 1.00 83.12 155 ASP A C 1
ATOM 1181 O O . ASP A 1 155 ? 23.921 17.670 -25.769 1.00 83.12 155 ASP A O 1
ATOM 1185 N N . ALA A 1 156 ? 21.845 18.096 -25.042 1.00 80.06 156 ALA A N 1
ATOM 1186 C CA . ALA A 1 156 ? 21.159 17.882 -26.320 1.00 80.06 156 ALA A CA 1
ATOM 1187 C C . ALA A 1 156 ? 20.835 19.182 -27.083 1.00 80.06 156 ALA A C 1
ATOM 1189 O O . ALA A 1 156 ? 20.271 19.111 -28.179 1.00 80.06 156 ALA A O 1
ATOM 1190 N N . MET A 1 157 ? 21.154 20.364 -26.536 1.00 81.25 157 MET A N 1
ATOM 1191 C CA . MET A 1 157 ? 20.976 21.626 -27.258 1.00 81.25 157 MET A CA 1
ATOM 1192 C C . MET A 1 157 ? 22.008 21.720 -28.396 1.00 81.25 157 MET A C 1
ATOM 1194 O O . MET A 1 157 ? 23.204 21.661 -28.120 1.00 81.25 157 MET A O 1
ATOM 1198 N N . PRO A 1 158 ? 21.582 21.857 -29.668 1.00 71.19 158 PRO A N 1
ATOM 1199 C CA . PRO A 1 158 ? 22.508 21.980 -30.784 1.00 71.19 158 PRO A CA 1
ATOM 1200 C C . PRO A 1 158 ? 23.254 23.316 -30.702 1.00 71.19 158 PRO A C 1
ATOM 1202 O O . PRO A 1 158 ? 22.650 24.387 -30.794 1.00 71.19 158 PRO A O 1
ATOM 1205 N N . GLY A 1 159 ? 24.570 23.211 -30.537 1.00 61.59 159 GLY A N 1
ATOM 1206 C CA . GLY A 1 159 ? 25.573 24.263 -30.639 1.00 61.59 159 GLY A CA 1
ATOM 1207 C C . GLY A 1 159 ? 26.843 23.679 -31.233 1.00 61.59 159 GLY A C 1
ATOM 1208 O O . GLY A 1 159 ? 27.157 22.516 -30.893 1.00 61.59 159 GLY A O 1
#

Radius of gyration: 21.81 Å; chains: 1; bounding box: 60×39×61 Å

Foldseek 3Di:
DDPPVPPVVCVDPVNCVVVVVVVLVVVLVVLLVDQDPQVVLQVLVVVLVVLVVVLVVCVVPDDDCVVVVCNVVSVVVSVSSVVSSVSNLVSQCVPQVVVDLPSSHPVNSVVQCVQCVPPVVSNVVVVVVVVVCVVVCVVVVVVVVVVVVVVVVVVPPDD

pLDDT: mean 79.37, std 11.21, range [48.03, 95.19]

Secondary structure (DSSP, 8-state):
------TTGGGSHHHHHHHHHHHHHHHHHHHHHSPPPHHHHHHHHHHHHHHHHHHHHHHHH---TTGGGTHHHHHHHHHHHHHHHHHHHHHHHHHHGGG-TTTT-HHHHHHHHHHHTT-HHHHHHHHHHHHHHHHHHHHHHHHHHHHHHHHHHHHTS--